Protein AF-A0A522PWB7-F1 (afdb_monomer)

Structure (mmCIF, N/CA/C/O backbone):
data_AF-A0A522PWB7-F1
#
_entry.id   AF-A0A522PWB7-F1
#
loop_
_atom_site.group_PDB
_atom_site.id
_atom_site.type_symbol
_atom_site.label_atom_id
_atom_site.label_alt_id
_atom_site.label_comp_id
_atom_site.label_asym_id
_atom_site.label_entity_id
_atom_site.label_seq_id
_atom_site.pdbx_PDB_ins_code
_atom_site.Cartn_x
_atom_site.Cartn_y
_atom_site.Cartn_z
_atom_site.occupancy
_atom_site.B_iso_or_equiv
_atom_site.auth_seq_id
_atom_site.auth_comp_id
_atom_site.auth_asym_id
_atom_site.auth_atom_id
_atom_site.pdbx_PDB_model_num
ATOM 1 N N . MET A 1 1 ? -4.210 -7.361 7.118 1.00 59.03 1 MET A N 1
ATOM 2 C CA . MET A 1 1 ? -5.211 -6.899 6.141 1.00 59.03 1 MET A CA 1
ATOM 3 C C . MET A 1 1 ? -4.557 -7.017 4.796 1.00 59.03 1 MET A C 1
ATOM 5 O O . MET A 1 1 ? -3.432 -6.540 4.659 1.00 59.03 1 MET A O 1
ATOM 9 N N . ASP A 1 2 ? -5.220 -7.710 3.886 1.00 84.50 2 ASP A N 1
ATOM 10 C CA . ASP A 1 2 ? -4.701 -7.915 2.546 1.00 84.50 2 ASP A CA 1
ATOM 11 C C . ASP A 1 2 ? -4.981 -6.632 1.763 1.00 84.50 2 ASP A C 1
ATOM 13 O O . ASP A 1 2 ? -6.065 -6.068 1.858 1.00 84.50 2 ASP A O 1
ATOM 17 N N . ASP A 1 3 ? -3.982 -6.113 1.066 1.00 91.62 3 ASP A N 1
ATOM 18 C CA . ASP A 1 3 ? -4.140 -4.975 0.170 1.00 91.62 3 ASP A CA 1
ATOM 19 C C . ASP A 1 3 ? -3.566 -5.400 -1.175 1.00 91.62 3 ASP A C 1
ATOM 21 O O . ASP A 1 3 ? -2.496 -6.013 -1.232 1.00 91.62 3 ASP A O 1
ATOM 25 N N . CYS A 1 4 ? -4.280 -5.096 -2.252 1.00 93.81 4 CYS A N 1
ATOM 26 C CA . CYS A 1 4 ? -3.905 -5.554 -3.580 1.00 93.81 4 CYS A CA 1
ATOM 27 C C . CYS A 1 4 ? -3.132 -4.461 -4.315 1.00 93.81 4 CYS A C 1
ATOM 29 O O . CYS A 1 4 ? -3.654 -3.362 -4.531 1.00 93.81 4 CYS A O 1
ATOM 31 N N . PHE A 1 5 ? -1.895 -4.761 -4.710 1.00 93.19 5 PHE A N 1
ATOM 32 C CA . PHE A 1 5 ? -1.037 -3.846 -5.466 1.00 93.19 5 PHE A CA 1
ATOM 33 C C . PHE A 1 5 ? 0.151 -4.593 -6.083 1.00 93.19 5 PHE A C 1
ATOM 35 O O . PHE A 1 5 ? 0.787 -5.353 -5.359 1.00 93.19 5 PHE A O 1
ATOM 42 N N . PRO A 1 6 ? 0.534 -4.374 -7.356 1.00 91.62 6 PRO A N 1
ATOM 43 C CA . PRO A 1 6 ? -0.010 -3.396 -8.302 1.00 91.62 6 PRO A CA 1
ATOM 44 C C . PRO A 1 6 ? -1.158 -3.948 -9.161 1.00 91.62 6 PRO A C 1
ATOM 46 O O . PRO A 1 6 ? -1.488 -3.373 -10.196 1.00 91.62 6 PRO A O 1
ATOM 49 N N . ASN A 1 7 ? -1.731 -5.091 -8.796 1.00 91.56 7 ASN A N 1
ATOM 50 C CA . ASN A 1 7 ? -2.787 -5.762 -9.542 1.00 91.56 7 ASN A CA 1
ATOM 51 C C . ASN A 1 7 ? -3.718 -6.526 -8.594 1.00 91.56 7 ASN A C 1
ATOM 53 O O . ASN A 1 7 ? -3.366 -6.786 -7.446 1.00 91.56 7 ASN A O 1
ATOM 57 N N . ILE A 1 8 ? -4.904 -6.881 -9.094 1.00 91.75 8 ILE A N 1
ATOM 58 C CA . ILE A 1 8 ? -5.906 -7.648 -8.337 1.00 91.75 8 ILE A CA 1
ATOM 59 C C . ILE A 1 8 ? -5.852 -9.126 -8.733 1.00 91.75 8 ILE A C 1
ATOM 61 O O . ILE A 1 8 ? -5.685 -9.996 -7.888 1.00 91.75 8 ILE A O 1
ATOM 65 N N . GLU A 1 9 ? -5.905 -9.409 -10.033 1.00 92.38 9 GLU A N 1
ATOM 66 C CA . GLU A 1 9 ? -5.875 -10.766 -10.588 1.00 92.38 9 GLU A CA 1
ATOM 67 C C . GLU A 1 9 ? -4.519 -11.076 -11.231 1.00 92.38 9 GLU A C 1
ATOM 69 O O . GLU A 1 9 ? -3.834 -10.144 -11.677 1.00 92.38 9 GLU A O 1
ATOM 74 N N . PRO A 1 10 ? -4.102 -12.356 -11.295 1.00 92.00 10 PRO A N 1
ATOM 75 C CA . PRO A 1 10 ? -2.886 -12.728 -11.995 1.00 92.00 10 PRO A CA 1
ATOM 76 C C . PRO A 1 10 ? -3.029 -12.439 -13.491 1.00 92.00 10 PRO A C 1
ATOM 78 O O . PRO A 1 10 ? -4.114 -12.500 -14.066 1.00 92.00 10 PRO A O 1
ATOM 81 N N . GLY A 1 11 ? -1.916 -12.155 -14.154 1.00 90.31 11 GLY A N 1
ATOM 82 C CA . GLY A 1 11 ? -1.949 -11.829 -15.575 1.00 90.31 11 GLY A CA 1
ATOM 83 C C . GLY A 1 11 ? -0.646 -11.237 -16.058 1.00 90.31 11 GLY A C 1
ATOM 84 O O . GLY A 1 11 ? 0.343 -11.232 -15.334 1.00 90.31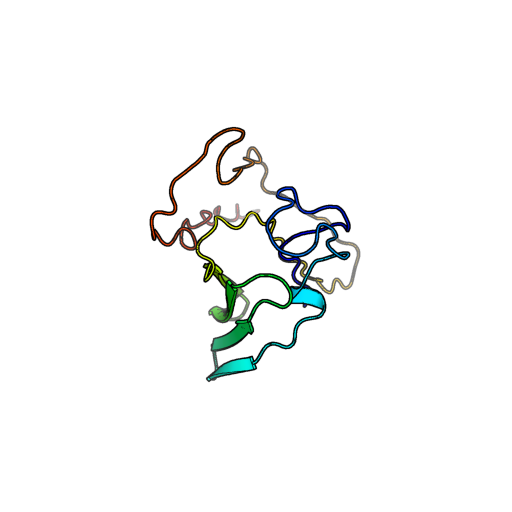 11 GLY A O 1
ATOM 85 N N . SER A 1 12 ? -0.629 -10.734 -17.285 1.00 88.38 12 SER A N 1
ATOM 86 C CA . SER A 1 12 ? 0.567 -10.095 -17.823 1.00 88.38 12 SER A CA 1
ATOM 87 C C . SER A 1 12 ? 0.614 -8.611 -17.514 1.00 88.38 12 SER A C 1
ATOM 89 O O . SER A 1 12 ? -0.387 -7.904 -17.620 1.00 88.38 12 SER A O 1
ATOM 91 N N . TYR A 1 13 ? 1.805 -8.132 -17.161 1.00 86.94 13 TYR A N 1
ATOM 92 C CA . TYR A 1 13 ? 2.047 -6.701 -17.061 1.00 86.94 13 TYR A CA 1
ATOM 93 C C . TYR A 1 13 ? 1.964 -6.068 -18.464 1.00 86.94 13 TYR A C 1
ATOM 95 O O . TYR A 1 13 ? 2.516 -6.642 -19.406 1.00 86.94 13 TYR A O 1
ATOM 103 N N . PRO A 1 14 ? 1.299 -4.910 -18.641 1.00 78.69 14 PRO A N 1
ATOM 104 C CA . PRO A 1 14 ? 1.030 -4.352 -19.968 1.00 78.69 14 PRO A CA 1
ATOM 105 C C . PRO A 1 14 ? 2.277 -3.845 -20.709 1.00 78.69 14 PRO A C 1
ATOM 107 O O . PRO A 1 14 ? 2.200 -3.615 -21.913 1.00 78.69 14 PRO A O 1
ATOM 110 N N . PHE A 1 15 ? 3.416 -3.671 -20.025 1.00 76.88 15 PHE A N 1
ATOM 111 C CA . PHE A 1 15 ? 4.671 -3.214 -20.630 1.00 76.88 15 PHE A CA 1
ATOM 112 C C . PHE A 1 15 ? 5.770 -4.282 -20.532 1.00 76.88 15 PHE A C 1
ATOM 114 O O . PHE A 1 15 ? 6.308 -4.489 -19.444 1.00 76.88 15 PHE A O 1
ATOM 121 N N . PRO A 1 16 ? 6.137 -4.940 -21.647 1.00 64.75 16 PRO A N 1
ATOM 122 C CA . PRO A 1 16 ? 7.082 -6.061 -21.646 1.00 64.75 16 PRO A CA 1
ATOM 123 C C . PRO A 1 16 ? 8.498 -5.714 -21.161 1.00 64.75 16 PRO A C 1
ATOM 125 O O . PRO A 1 16 ? 9.186 -6.584 -20.630 1.00 64.75 16 PRO A O 1
ATOM 128 N N . ASP A 1 17 ? 8.922 -4.457 -21.334 1.00 67.56 17 ASP A N 1
ATOM 129 C CA . ASP A 1 17 ? 10.288 -3.997 -21.036 1.00 67.56 17 ASP A CA 1
ATOM 130 C C . ASP A 1 17 ? 10.548 -3.800 -19.531 1.00 67.56 17 ASP A C 1
ATOM 132 O O . ASP A 1 17 ? 11.696 -3.782 -19.083 1.00 67.56 17 ASP A O 1
ATOM 136 N N . LEU A 1 18 ? 9.487 -3.683 -18.726 1.00 63.19 18 LEU A N 1
ATOM 137 C CA . LEU A 1 18 ? 9.577 -3.661 -17.269 1.00 63.19 18 LEU A CA 1
ATOM 138 C C . LEU A 1 18 ? 9.609 -5.110 -16.771 1.00 63.19 18 LEU A C 1
ATOM 140 O O . LEU A 1 18 ? 8.644 -5.851 -16.941 1.00 63.19 18 LEU A O 1
ATOM 144 N N . ARG A 1 19 ? 10.758 -5.515 -16.209 1.00 56.66 19 ARG A N 1
ATOM 145 C CA . ARG A 1 19 ? 11.106 -6.886 -15.782 1.00 56.66 19 ARG A CA 1
ATOM 146 C C . ARG A 1 19 ? 9.893 -7.757 -15.383 1.00 56.66 19 ARG A C 1
ATOM 148 O O . ARG A 1 19 ? 9.447 -7.723 -14.243 1.00 56.66 19 ARG A O 1
ATOM 155 N N . GLY A 1 20 ? 9.480 -8.656 -16.282 1.00 56.91 20 GLY A N 1
ATOM 156 C CA . GLY A 1 20 ? 8.749 -9.883 -15.939 1.00 56.91 20 GLY A CA 1
ATOM 157 C C . GLY A 1 20 ? 7.232 -9.823 -16.117 1.00 56.91 20 GLY A C 1
ATOM 158 O O . GLY A 1 20 ? 6.499 -9.659 -15.148 1.00 56.91 20 GLY A O 1
ATOM 159 N N . GLY A 1 21 ? 6.775 -10.076 -17.349 1.00 68.19 21 GLY A N 1
ATOM 160 C CA . GLY A 1 21 ? 5.381 -10.059 -17.815 1.00 68.19 21 GLY A CA 1
ATOM 161 C C . GLY A 1 21 ? 4.389 -11.047 -17.181 1.00 68.19 21 GLY A C 1
ATOM 162 O O . GLY A 1 21 ? 3.436 -11.420 -17.859 1.00 68.19 21 GLY A O 1
ATOM 163 N N . GLN A 1 22 ? 4.569 -11.453 -15.920 1.00 84.69 22 GLN A N 1
ATOM 164 C CA . GLN A 1 22 ? 3.557 -12.167 -15.147 1.00 84.69 22 GLN A CA 1
ATOM 165 C C . GLN A 1 22 ? 3.453 -11.629 -13.713 1.00 84.69 22 GLN A C 1
ATOM 167 O O . GLN A 1 22 ? 4.398 -11.673 -12.927 1.00 84.69 22 GLN A O 1
ATOM 172 N N . LEU A 1 23 ? 2.263 -11.137 -13.398 1.00 89.19 23 LEU A N 1
ATOM 173 C CA . LEU A 1 23 ? 1.789 -10.700 -12.100 1.00 89.19 23 LEU A CA 1
ATOM 174 C C . LEU A 1 23 ? 1.084 -11.868 -11.404 1.00 89.19 23 LEU A C 1
ATOM 176 O O . LEU A 1 23 ? 0.360 -12.635 -12.047 1.00 89.19 23 LEU A O 1
ATOM 180 N N . PHE A 1 24 ? 1.277 -11.994 -10.094 1.00 89.06 24 PHE A N 1
ATOM 181 C CA . PHE A 1 24 ? 0.572 -12.981 -9.273 1.00 89.06 24 PHE A CA 1
ATOM 182 C C . PHE A 1 24 ? -0.740 -12.420 -8.741 1.00 89.06 24 PHE A C 1
ATOM 184 O O . PHE A 1 24 ? -0.932 -11.208 -8.714 1.00 89.06 24 PHE A O 1
ATOM 191 N N . GLN A 1 25 ? -1.630 -13.304 -8.301 1.00 92.12 25 GLN A N 1
ATOM 192 C CA . GLN A 1 25 ? -2.896 -12.920 -7.686 1.00 92.12 25 GLN A CA 1
ATOM 193 C C . GLN A 1 25 ? -2.661 -11.938 -6.528 1.00 92.12 25 GLN A C 1
ATOM 195 O O . GLN A 1 25 ? -1.744 -12.135 -5.739 1.00 92.12 25 GLN A O 1
ATOM 200 N N . MET A 1 26 ? -3.455 -10.865 -6.469 1.00 92.50 26 MET A N 1
ATOM 201 C CA . MET A 1 26 ? -3.415 -9.797 -5.455 1.00 92.50 26 MET A CA 1
ATOM 202 C C . MET A 1 26 ? -2.096 -8.996 -5.357 1.00 92.50 26 MET A C 1
ATOM 204 O O . MET A 1 26 ? -1.973 -8.083 -4.541 1.00 92.50 26 MET A O 1
ATOM 208 N N . GLY A 1 27 ? -1.122 -9.269 -6.226 1.00 92.56 27 GLY A N 1
ATOM 209 C CA . GLY A 1 27 ? 0.109 -8.493 -6.338 1.00 92.56 27 GLY A CA 1
ATOM 210 C C . GLY A 1 27 ? 1.119 -8.725 -5.209 1.00 92.56 27 GLY A C 1
ATOM 211 O O . GLY A 1 27 ? 1.220 -9.801 -4.634 1.00 92.56 27 GLY A O 1
ATOM 212 N N . GLU A 1 28 ? 1.952 -7.723 -4.949 1.00 92.69 28 GLU A N 1
ATOM 213 C CA . GLU A 1 28 ? 3.125 -7.777 -4.076 1.00 92.69 28 GLU A CA 1
ATOM 214 C C . GLU A 1 28 ? 2.841 -7.417 -2.615 1.00 92.69 28 GLU A C 1
ATOM 216 O O . GLU A 1 28 ? 3.570 -7.871 -1.737 1.00 92.69 28 GLU A O 1
ATOM 221 N N . TRP A 1 29 ? 1.827 -6.595 -2.327 1.00 93.75 29 TRP A N 1
ATOM 222 C CA . TRP A 1 29 ? 1.572 -6.119 -0.956 1.00 93.75 29 TRP A CA 1
ATOM 223 C C . TRP A 1 29 ? 1.011 -7.204 -0.039 1.00 93.75 29 TRP A C 1
ATOM 225 O O . TRP A 1 29 ? 1.376 -7.240 1.133 1.00 93.75 29 TRP A O 1
ATOM 235 N N . VAL A 1 30 ? 0.181 -8.109 -0.567 1.00 90.62 30 VAL A N 1
ATOM 236 C CA . VAL A 1 30 ? -0.394 -9.226 0.203 1.00 90.62 30 VAL A CA 1
ATOM 237 C C . VAL A 1 30 ? 0.670 -10.227 0.678 1.00 90.62 30 VAL A C 1
ATOM 239 O O . VAL A 1 30 ? 0.542 -10.813 1.747 1.00 90.62 30 VAL A O 1
ATOM 242 N N . TYR A 1 31 ? 1.749 -10.399 -0.091 1.00 86.56 31 TYR A N 1
ATOM 243 C CA . TYR A 1 31 ? 2.863 -11.297 0.241 1.00 86.56 31 TYR A CA 1
ATOM 244 C C . TYR A 1 31 ? 4.079 -10.550 0.805 1.00 86.56 31 TYR A C 1
ATOM 246 O O . TYR A 1 31 ? 5.098 -11.162 1.129 1.00 86.56 31 TYR A O 1
ATOM 254 N N . GLY A 1 32 ? 3.990 -9.223 0.876 1.00 86.31 32 GLY A N 1
ATOM 255 C CA . GLY A 1 32 ? 5.062 -8.333 1.279 1.00 86.31 32 GLY A CA 1
ATOM 256 C C . GLY A 1 32 ? 5.217 -8.244 2.790 1.00 86.31 32 GLY A C 1
ATOM 257 O O . GLY A 1 32 ? 4.237 -8.171 3.529 1.00 86.31 32 GLY A O 1
ATOM 258 N N . ALA A 1 33 ? 6.465 -8.189 3.251 1.00 90.75 33 ALA A N 1
ATOM 259 C CA . ALA A 1 33 ? 6.755 -7.756 4.609 1.00 90.75 33 ALA A CA 1
ATOM 260 C C . ALA A 1 33 ? 6.744 -6.224 4.664 1.00 90.75 33 ALA A C 1
ATOM 262 O O . ALA A 1 33 ? 7.342 -5.561 3.815 1.00 90.75 33 ALA A O 1
ATOM 263 N N . TRP A 1 34 ? 6.070 -5.688 5.676 1.00 93.88 34 TRP A N 1
ATOM 264 C CA . TRP A 1 34 ? 6.008 -4.261 5.952 1.00 93.88 34 TRP A CA 1
ATOM 265 C C . TRP A 1 34 ? 6.813 -3.948 7.208 1.00 93.88 34 TRP A C 1
ATOM 267 O O . TRP A 1 34 ? 6.590 -4.553 8.259 1.00 93.88 34 TRP A O 1
ATOM 277 N N . ASP A 1 35 ? 7.709 -2.976 7.109 1.00 96.56 35 ASP A N 1
ATOM 278 C CA . ASP A 1 35 ? 8.513 -2.505 8.227 1.00 96.56 35 ASP A CA 1
ATOM 279 C C . ASP A 1 35 ? 7.785 -1.370 8.947 1.00 96.56 35 ASP A C 1
ATOM 281 O O . ASP A 1 35 ? 7.395 -0.378 8.330 1.00 96.56 35 ASP A O 1
ATOM 285 N N . ALA A 1 36 ? 7.620 -1.477 10.265 1.00 96.81 36 ALA A N 1
ATOM 286 C CA . ALA A 1 36 ? 7.084 -0.377 11.059 1.00 96.81 36 ALA A CA 1
ATOM 287 C C . ALA A 1 36 ? 8.132 0.738 11.173 1.00 96.81 36 ALA A C 1
ATOM 289 O O . ALA A 1 36 ? 9.100 0.624 11.925 1.00 96.81 36 ALA A O 1
ATOM 290 N N . SER A 1 37 ? 7.944 1.822 10.423 1.00 96.19 37 SER A N 1
ATOM 291 C CA . SER A 1 37 ? 8.839 2.981 10.448 1.00 96.19 37 SER A CA 1
ATOM 292 C C . SER A 1 37 ? 8.440 4.017 11.494 1.00 96.19 37 SER A C 1
ATOM 294 O O . SER A 1 37 ? 9.279 4.816 11.914 1.00 96.19 37 SER A O 1
ATOM 296 N N . GLN A 1 38 ? 7.180 3.997 11.941 1.00 95.12 38 GLN A N 1
ATOM 297 C CA . GLN A 1 38 ? 6.680 4.778 13.073 1.00 95.12 38 GLN A CA 1
ATOM 298 C C . GLN A 1 38 ? 5.613 3.983 13.826 1.00 95.12 38 GLN A C 1
ATOM 300 O O . GLN A 1 38 ? 4.749 3.365 13.205 1.00 95.12 38 GLN A O 1
ATOM 305 N N . ALA A 1 39 ? 5.645 4.040 15.156 1.00 95.75 39 ALA A N 1
ATOM 306 C CA . ALA A 1 39 ? 4.610 3.485 16.018 1.00 95.75 39 ALA A CA 1
ATOM 307 C C . ALA A 1 39 ? 4.415 4.407 17.227 1.00 95.75 39 ALA A C 1
ATOM 309 O O . ALA A 1 39 ? 5.358 4.662 17.975 1.00 95.75 39 ALA A O 1
ATOM 310 N N . GLY A 1 40 ? 3.201 4.919 17.385 1.00 94.88 40 GLY A N 1
ATOM 311 C CA . GLY A 1 40 ? 2.751 5.691 18.537 1.00 94.88 40 GLY A CA 1
ATOM 312 C C . GLY A 1 40 ? 1.311 5.327 18.889 1.00 94.88 40 GLY A C 1
ATOM 313 O O . GLY A 1 40 ? 0.719 4.459 18.249 1.00 94.88 40 GLY A O 1
ATOM 314 N N . ASP A 1 41 ? 0.752 6.005 19.888 1.00 93.94 41 ASP A N 1
ATOM 315 C CA . ASP A 1 41 ? -0.540 5.629 20.479 1.00 93.94 41 ASP A CA 1
ATOM 316 C C . ASP A 1 41 ? -1.706 5.676 19.475 1.00 93.94 41 ASP A C 1
ATOM 318 O O . ASP A 1 41 ? -2.579 4.813 19.492 1.00 93.94 41 ASP A O 1
ATOM 322 N N . GLU A 1 42 ? -1.695 6.648 18.558 1.00 95.25 42 GLU A N 1
ATOM 323 C CA . GLU A 1 42 ? -2.789 6.879 17.599 1.00 95.25 42 GLU A CA 1
ATOM 324 C C . GLU A 1 42 ? -2.368 6.680 16.140 1.00 95.25 42 GLU A C 1
ATOM 326 O O . GLU A 1 42 ? -3.178 6.835 15.227 1.00 95.25 42 GLU A O 1
ATOM 331 N N . THR A 1 43 ? -1.090 6.400 15.876 1.00 96.75 43 THR A N 1
ATOM 332 C CA . THR A 1 43 ? -0.563 6.332 14.508 1.00 96.75 43 THR A CA 1
ATOM 333 C C . THR A 1 43 ? 0.498 5.258 14.361 1.00 96.75 43 THR A C 1
ATOM 335 O O . THR A 1 43 ? 1.459 5.195 15.127 1.00 96.75 43 THR A O 1
ATOM 338 N N . VAL A 1 44 ? 0.367 4.465 13.299 1.00 97.88 44 VAL A N 1
ATOM 339 C CA . VAL A 1 44 ? 1.386 3.508 12.860 1.00 97.88 44 VAL A CA 1
ATOM 340 C C . VAL A 1 44 ? 1.678 3.751 11.386 1.00 97.88 44 VAL A C 1
ATOM 342 O O . VAL A 1 44 ? 0.761 3.769 10.567 1.00 97.88 44 VAL A O 1
ATOM 345 N N . ALA A 1 45 ? 2.951 3.930 11.039 1.00 97.38 45 ALA A N 1
ATOM 346 C CA . ALA A 1 45 ? 3.406 3.993 9.657 1.00 97.38 45 ALA A CA 1
ATOM 347 C C . ALA A 1 45 ? 4.212 2.741 9.321 1.00 97.38 45 ALA A C 1
ATOM 349 O O . ALA A 1 45 ? 5.130 2.355 10.046 1.00 97.38 45 ALA A O 1
ATOM 350 N N . LEU A 1 46 ? 3.845 2.132 8.204 1.00 96.94 46 LEU A N 1
ATOM 351 C CA . LEU A 1 46 ? 4.447 0.938 7.653 1.00 96.94 46 LEU A CA 1
ATOM 352 C C . LEU A 1 46 ? 5.056 1.272 6.297 1.00 96.94 46 LEU A C 1
ATOM 354 O O . LEU A 1 46 ? 4.398 1.910 5.477 1.00 96.94 46 LEU A O 1
ATOM 358 N N . ASP A 1 47 ? 6.264 0.793 6.045 1.00 96.88 47 ASP A N 1
ATOM 359 C CA . ASP A 1 47 ? 6.987 0.998 4.798 1.00 96.88 47 ASP A CA 1
ATOM 360 C C . ASP A 1 47 ? 7.333 -0.335 4.138 1.00 96.88 47 ASP A C 1
ATOM 362 O O . ASP A 1 47 ? 7.642 -1.318 4.808 1.00 96.88 47 ASP A O 1
ATOM 366 N N . GLN A 1 48 ? 7.305 -0.363 2.810 1.00 95.12 48 GLN A N 1
ATOM 367 C CA . GLN A 1 48 ? 7.718 -1.522 2.028 1.00 95.12 48 GLN A CA 1
ATOM 368 C C . GLN A 1 48 ? 8.370 -1.066 0.715 1.00 95.12 48 GLN A C 1
ATOM 370 O O . GLN A 1 48 ? 7.905 -0.133 0.055 1.00 95.12 48 GLN A O 1
ATOM 375 N N . LYS A 1 49 ? 9.437 -1.754 0.295 1.00 94.62 49 LYS A N 1
ATOM 376 C CA . LYS A 1 49 ? 9.970 -1.655 -1.074 1.00 94.62 49 LYS A CA 1
ATOM 377 C C . LYS A 1 49 ? 9.299 -2.684 -1.981 1.00 94.62 49 LYS A C 1
ATOM 379 O O . LYS A 1 49 ? 9.037 -3.805 -1.545 1.00 94.62 49 LYS A O 1
ATOM 384 N N . GLY A 1 50 ? 9.043 -2.304 -3.231 1.00 90.56 50 GLY A N 1
ATOM 385 C CA . GLY A 1 50 ? 8.537 -3.234 -4.238 1.00 90.56 50 GLY A CA 1
ATOM 386 C C . GLY A 1 50 ? 9.459 -4.440 -4.425 1.00 90.56 50 GLY A C 1
ATOM 387 O O . GLY A 1 50 ? 10.669 -4.365 -4.202 1.00 90.56 50 GLY A O 1
ATOM 388 N N . ILE A 1 51 ? 8.858 -5.576 -4.772 1.00 88.44 51 ILE A N 1
ATOM 389 C CA . ILE A 1 51 ? 9.543 -6.863 -4.908 1.00 88.44 51 ILE A CA 1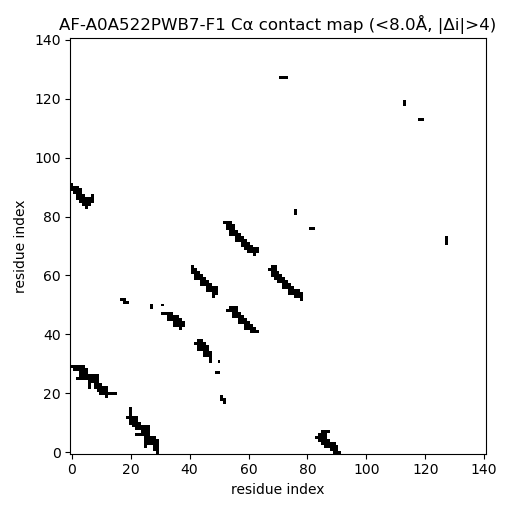
ATOM 390 C C . ILE A 1 51 ? 10.076 -7.016 -6.334 1.00 88.44 51 ILE A C 1
ATOM 392 O O . ILE A 1 51 ? 11.253 -7.321 -6.525 1.00 88.44 51 ILE A O 1
ATOM 396 N N . ARG A 1 52 ? 9.220 -6.828 -7.346 1.00 86.31 52 ARG A N 1
ATOM 397 C CA . ARG A 1 52 ? 9.588 -6.905 -8.772 1.00 86.31 52 ARG A CA 1
ATOM 398 C C . ARG A 1 52 ? 9.725 -5.532 -9.408 1.00 86.31 52 ARG A C 1
ATOM 400 O O . ARG A 1 52 ? 10.459 -5.395 -10.384 1.00 86.31 52 ARG A O 1
ATOM 407 N N . PHE A 1 53 ? 9.017 -4.544 -8.873 1.00 86.75 53 PHE A N 1
ATOM 408 C CA . PHE A 1 53 ? 9.006 -3.178 -9.378 1.00 86.75 53 PHE A CA 1
ATOM 409 C C . PHE A 1 53 ? 9.755 -2.243 -8.432 1.00 86.75 53 PHE A C 1
ATOM 411 O O . PHE A 1 53 ? 9.630 -2.344 -7.213 1.00 86.75 53 PHE A O 1
ATOM 418 N N . ASP A 1 54 ? 10.487 -1.285 -8.997 1.00 88.56 54 ASP A N 1
ATOM 419 C CA . ASP A 1 54 ? 11.207 -0.279 -8.221 1.00 88.56 54 ASP A CA 1
ATOM 420 C C . ASP A 1 54 ? 10.244 0.824 -7.762 1.00 88.56 54 ASP A C 1
ATOM 422 O O . ASP A 1 54 ? 10.098 1.874 -8.388 1.00 88.56 54 ASP A O 1
ATOM 426 N N . TYR A 1 55 ? 9.566 0.584 -6.643 1.00 90.38 55 TYR A N 1
ATOM 427 C CA . TYR A 1 55 ? 8.781 1.591 -5.937 1.00 90.38 55 TYR A CA 1
ATOM 428 C C . TYR A 1 55 ? 9.022 1.524 -4.427 1.00 90.38 55 TYR A C 1
ATOM 430 O O . TYR A 1 55 ? 9.501 0.529 -3.879 1.00 90.38 55 TYR A O 1
ATOM 438 N N . PHE A 1 56 ? 8.644 2.597 -3.741 1.00 93.75 56 PHE A N 1
ATOM 439 C CA . PHE A 1 56 ? 8.520 2.643 -2.291 1.00 93.75 56 PHE A CA 1
ATOM 440 C C . PHE A 1 56 ? 7.064 2.899 -1.917 1.00 93.75 56 PHE A C 1
ATOM 442 O O . PHE A 1 56 ? 6.460 3.839 -2.432 1.00 93.75 56 PHE A O 1
ATOM 449 N N . ALA A 1 57 ? 6.504 2.072 -1.044 1.00 94.62 57 ALA A N 1
ATOM 450 C CA . ALA A 1 57 ? 5.153 2.223 -0.532 1.00 94.62 57 ALA A CA 1
ATOM 451 C C . ALA A 1 57 ? 5.185 2.559 0.957 1.00 94.62 57 ALA A C 1
ATOM 453 O O . ALA A 1 57 ? 6.003 2.025 1.706 1.00 94.62 57 ALA A O 1
ATOM 454 N N . ARG A 1 58 ? 4.255 3.415 1.373 1.00 95.12 58 ARG A N 1
ATOM 455 C CA . ARG A 1 58 ? 3.950 3.689 2.772 1.00 95.12 58 ARG A CA 1
ATOM 456 C C . ARG A 1 58 ? 2.459 3.517 3.011 1.00 95.12 58 ARG A C 1
ATOM 458 O O . ARG A 1 58 ? 1.635 3.995 2.233 1.00 95.12 58 ARG A O 1
ATOM 465 N N . LYS A 1 59 ? 2.125 2.878 4.125 1.00 94.56 59 LYS A N 1
ATOM 466 C CA . LYS A 1 59 ? 0.769 2.736 4.643 1.00 94.56 59 LYS A CA 1
ATOM 467 C C . LYS A 1 59 ? 0.724 3.307 6.051 1.00 94.56 59 LYS A C 1
ATOM 469 O O . LYS A 1 59 ? 1.485 2.881 6.914 1.00 94.56 59 LYS A O 1
ATOM 474 N N . THR A 1 60 ? -0.138 4.285 6.286 1.00 95.75 60 THR A N 1
ATOM 475 C CA . THR A 1 60 ? -0.298 4.927 7.591 1.00 95.75 60 THR A CA 1
ATOM 476 C C . THR A 1 60 ? -1.694 4.665 8.122 1.00 95.75 60 THR A C 1
ATOM 478 O O . THR A 1 60 ? -2.677 5.010 7.475 1.00 95.75 60 THR A O 1
ATOM 481 N N . TYR A 1 61 ? -1.763 4.091 9.314 1.00 95.00 61 TYR A N 1
ATOM 482 C CA . TYR A 1 61 ? -2.983 3.945 10.094 1.00 95.00 61 TYR A CA 1
ATOM 483 C C . TYR A 1 61 ? -3.085 5.110 11.073 1.00 95.00 61 TYR A C 1
ATOM 485 O O . TYR A 1 61 ? -2.096 5.400 11.751 1.00 95.00 61 TYR A O 1
ATOM 493 N N . ARG A 1 62 ? -4.253 5.755 11.161 1.00 95.44 62 ARG A N 1
ATOM 494 C CA . ARG A 1 62 ? -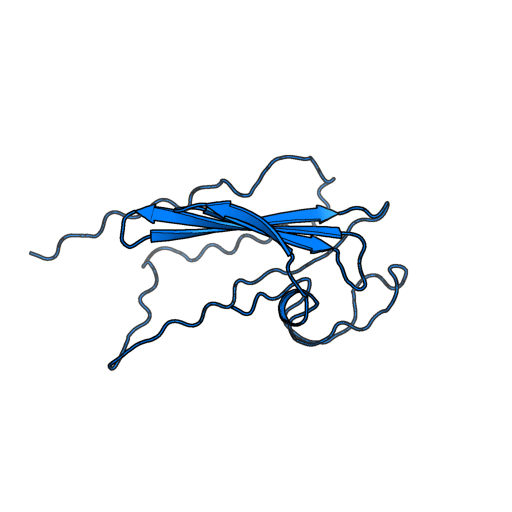4.545 6.789 12.166 1.00 95.44 62 ARG A CA 1
ATOM 495 C C . ARG A 1 62 ? -5.884 6.546 12.843 1.00 95.44 62 ARG A C 1
ATOM 497 O O . ARG A 1 62 ? -6.888 6.336 12.167 1.00 95.44 62 ARG A O 1
ATOM 504 N N . LEU A 1 63 ? -5.903 6.631 14.166 1.00 94.88 63 LEU A N 1
ATOM 505 C CA . LEU A 1 63 ? -7.133 6.732 14.944 1.00 94.88 63 LEU A CA 1
ATOM 506 C C . LEU A 1 63 ? -7.527 8.212 14.996 1.00 94.88 63 LEU A C 1
ATOM 508 O O . LEU A 1 63 ? -6.805 9.010 15.584 1.00 94.88 63 LEU A O 1
ATOM 512 N N . LEU A 1 64 ? -8.612 8.593 14.315 1.00 88.06 64 LEU A N 1
ATOM 513 C CA . LEU A 1 64 ? -9.048 9.999 14.241 1.00 88.06 64 L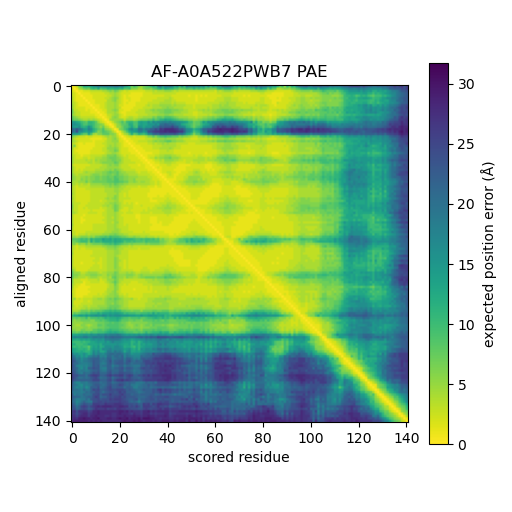EU A CA 1
ATOM 514 C C . LEU A 1 64 ? -10.118 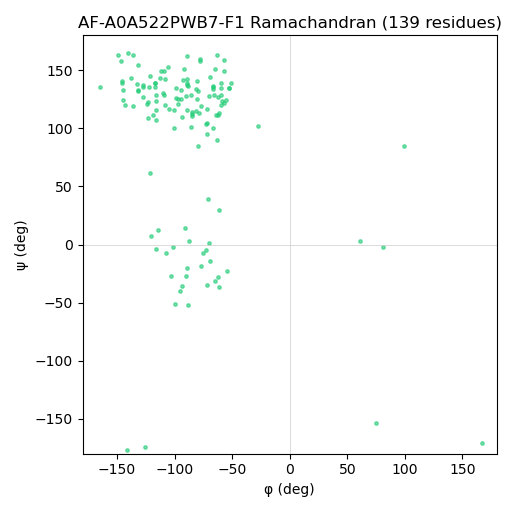10.333 15.289 1.00 88.06 64 LEU A C 1
ATOM 516 O O . LEU A 1 64 ? -10.108 11.409 15.878 1.00 88.06 64 LEU A O 1
ATOM 520 N N . GLU A 1 65 ? -11.046 9.402 15.499 1.00 87.75 65 GLU A N 1
ATOM 521 C CA . GLU A 1 65 ? -12.161 9.464 16.449 1.00 87.75 65 GLU A CA 1
ATOM 522 C C . GLU A 1 65 ? -12.313 8.055 17.076 1.00 87.75 65 GLU A C 1
ATOM 524 O O . GLU A 1 65 ? -11.745 7.102 16.531 1.00 87.75 65 GLU A O 1
ATOM 529 N N . PRO A 1 66 ? -13.051 7.866 18.192 1.00 87.56 66 PRO A N 1
ATOM 530 C CA . PRO A 1 66 ? -13.134 6.568 18.882 1.00 87.56 66 PRO A CA 1
ATOM 531 C C . PRO A 1 66 ? -13.573 5.376 18.013 1.00 87.56 66 PRO A C 1
ATOM 533 O O . PRO A 1 66 ? -13.285 4.231 18.354 1.00 87.56 66 PRO A O 1
ATOM 536 N N . ASP A 1 67 ? -14.264 5.635 16.906 1.00 89.19 67 ASP A N 1
ATOM 537 C CA . ASP A 1 67 ? -14.815 4.657 15.967 1.00 89.19 67 ASP A CA 1
ATOM 538 C C . ASP A 1 67 ? -14.278 4.812 14.532 1.00 89.19 67 ASP A C 1
ATOM 540 O O . ASP A 1 67 ? -14.744 4.134 13.616 1.00 89.19 67 ASP A O 1
ATOM 544 N N . THR A 1 68 ? -13.288 5.684 14.320 1.00 91.56 68 THR A N 1
ATOM 545 C CA . THR A 1 68 ? -12.790 6.021 12.983 1.00 91.56 68 THR A CA 1
ATOM 546 C C . THR A 1 68 ? -11.316 5.660 12.840 1.00 91.56 68 THR A C 1
ATOM 548 O O . THR A 1 68 ? -10.434 6.314 13.403 1.00 91.56 68 THR A O 1
ATOM 551 N N . LEU A 1 69 ? -11.053 4.648 12.010 1.00 91.38 69 LEU A N 1
ATOM 552 C CA . LEU A 1 69 ? -9.719 4.297 11.532 1.00 91.38 69 LEU A CA 1
ATOM 553 C C . LEU A 1 69 ? -9.520 4.841 10.114 1.00 91.38 69 LEU A C 1
ATOM 555 O O . LEU A 1 69 ? -10.171 4.397 9.170 1.00 91.38 69 LEU A O 1
ATOM 559 N N . GLU A 1 70 ? -8.579 5.765 9.956 1.00 92.62 70 GLU A N 1
ATOM 560 C CA . GLU A 1 70 ? -8.089 6.190 8.649 1.00 92.62 70 GLU A CA 1
ATOM 561 C C . GLU A 1 70 ? -6.923 5.301 8.219 1.00 92.62 70 GLU A C 1
ATOM 563 O O . GLU A 1 70 ? -6.014 5.010 9.002 1.00 92.62 70 GLU A O 1
ATOM 568 N N . ILE A 1 71 ? -6.929 4.906 6.946 1.00 92.94 71 ILE A N 1
ATOM 569 C CA . ILE A 1 71 ? -5.805 4.219 6.317 1.00 92.94 71 ILE A CA 1
ATOM 570 C C . ILE A 1 71 ? -5.382 5.028 5.097 1.00 92.94 71 ILE A C 1
ATOM 572 O O . ILE A 1 71 ? -6.087 5.078 4.090 1.00 92.94 71 ILE A O 1
ATOM 576 N N . GLN A 1 72 ? -4.221 5.667 5.198 1.00 92.75 72 GLN A N 1
ATOM 577 C CA . GLN A 1 72 ? -3.618 6.431 4.116 1.00 92.75 72 GLN A CA 1
ATOM 578 C C . G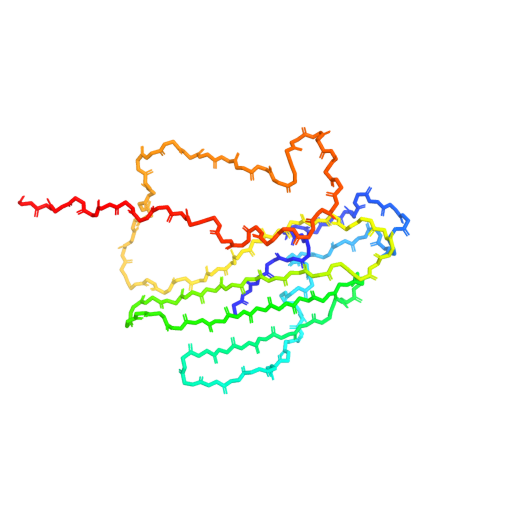LN A 1 72 ? -2.558 5.582 3.414 1.00 92.75 72 GLN A C 1
ATOM 580 O O . GLN A 1 72 ? -1.701 4.979 4.058 1.00 92.75 72 GLN A O 1
ATOM 585 N N . TYR A 1 73 ? -2.573 5.597 2.086 1.00 91.81 73 TYR A N 1
ATOM 586 C CA . TYR A 1 73 ? -1.598 4.903 1.250 1.00 91.81 73 TYR A CA 1
ATOM 587 C C . TYR A 1 73 ? -0.822 5.924 0.425 1.00 91.81 73 TYR A C 1
ATOM 589 O O . TYR A 1 73 ? -1.401 6.874 -0.104 1.00 91.81 73 TYR A O 1
ATOM 597 N N . SER A 1 74 ? 0.485 5.728 0.283 1.00 89.69 74 SER A N 1
ATOM 598 C CA . SER A 1 74 ? 1.297 6.471 -0.674 1.00 89.69 74 SER A CA 1
ATOM 599 C C . SER A 1 74 ? 2.283 5.550 -1.376 1.00 89.69 74 SER A C 1
ATOM 601 O O . SER A 1 74 ? 2.824 4.612 -0.791 1.00 89.69 74 SER A O 1
ATOM 603 N N . VAL A 1 75 ? 2.500 5.815 -2.662 1.00 90.50 75 VAL A N 1
ATOM 604 C CA . VAL A 1 75 ? 3.446 5.074 -3.495 1.00 90.50 75 VAL A CA 1
ATOM 605 C C . VAL A 1 75 ? 4.315 6.065 -4.240 1.00 90.50 75 VAL A C 1
ATOM 607 O O . VAL A 1 75 ? 3.824 7.011 -4.852 1.00 90.50 75 VAL A O 1
ATOM 610 N N . ARG A 1 76 ? 5.622 5.825 -4.210 1.00 89.31 76 ARG A N 1
ATOM 611 C CA . ARG A 1 76 ? 6.616 6.564 -4.973 1.00 89.31 76 ARG A CA 1
ATOM 612 C C . ARG A 1 76 ? 7.281 5.623 -5.965 1.00 89.31 76 ARG A C 1
ATOM 614 O O . ARG A 1 76 ? 7.981 4.702 -5.556 1.00 89.31 76 ARG A O 1
ATOM 621 N N . ASN A 1 77 ? 7.096 5.890 -7.254 1.00 86.44 77 ASN A N 1
ATOM 622 C CA . ASN A 1 77 ? 7.871 5.242 -8.307 1.00 86.44 77 ASN A CA 1
ATOM 623 C C . ASN A 1 77 ? 9.346 5.669 -8.195 1.00 86.44 77 ASN A C 1
ATOM 625 O O . ASN A 1 77 ? 9.632 6.864 -8.093 1.00 86.44 77 ASN A O 1
ATOM 629 N N . LEU A 1 78 ? 10.258 4.700 -8.171 1.00 87.94 78 LEU A N 1
ATOM 630 C CA . LEU A 1 78 ? 11.707 4.918 -8.121 1.00 87.94 78 LEU A CA 1
ATOM 631 C C . LEU A 1 78 ? 12.388 4.586 -9.454 1.00 87.94 78 LEU A C 1
ATOM 633 O O . LEU A 1 78 ? 13.578 4.854 -9.595 1.00 87.94 78 LEU A O 1
ATOM 637 N N . ALA A 1 79 ? 11.654 4.012 -10.408 1.00 83.50 79 ALA A N 1
ATOM 638 C CA . ALA A 1 79 ? 12.157 3.724 -11.740 1.00 83.50 79 ALA A CA 1
ATOM 639 C C . ALA A 1 79 ? 12.198 4.981 -12.623 1.00 83.50 79 ALA A C 1
ATOM 641 O O . ALA A 1 79 ? 11.412 5.915 -12.452 1.00 83.50 79 ALA A O 1
ATOM 642 N N . ASP A 1 80 ? 13.040 4.933 -13.656 1.00 80.50 80 ASP A N 1
ATOM 643 C CA . ASP A 1 80 ? 13.097 5.951 -14.716 1.00 80.50 80 ASP A CA 1
ATOM 644 C C . ASP A 1 80 ? 11.926 5.843 -15.714 1.00 80.50 80 ASP A C 1
ATOM 646 O O . ASP A 1 80 ? 11.750 6.697 -16.583 1.00 80.50 80 ASP A O 1
ATOM 650 N N . LEU A 1 81 ? 11.117 4.783 -15.604 1.00 76.50 81 LEU A N 1
ATOM 651 C CA . LEU A 1 81 ? 9.984 4.499 -16.482 1.00 76.50 81 LEU A CA 1
ATOM 652 C C . 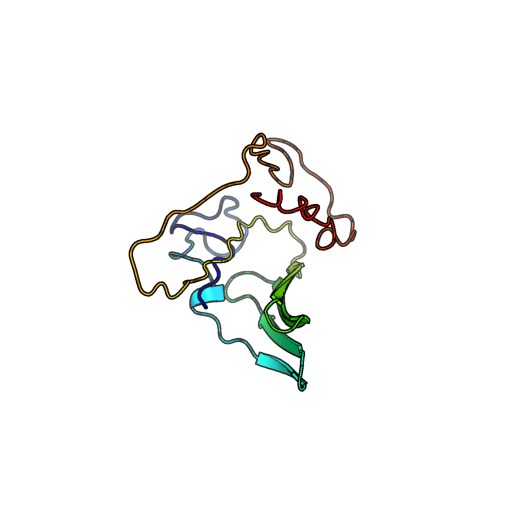LEU A 1 81 ? 8.645 4.637 -15.740 1.00 76.50 81 LEU A C 1
ATOM 654 O O . LEU A 1 81 ? 8.574 4.344 -14.543 1.00 76.50 81 LEU A O 1
ATOM 658 N N . PRO A 1 82 ? 7.556 5.028 -16.432 1.00 79.38 82 PRO A N 1
ATOM 659 C CA . PRO A 1 82 ? 6.225 5.079 -15.836 1.00 79.38 82 PRO A CA 1
ATOM 660 C C . PRO A 1 82 ? 5.759 3.714 -15.313 1.00 79.38 82 PRO A C 1
ATOM 662 O O . PRO A 1 82 ? 5.823 2.710 -16.021 1.00 79.38 82 PRO A O 1
ATOM 665 N N . PHE A 1 83 ? 5.207 3.703 -14.100 1.00 79.56 83 PHE A N 1
ATOM 666 C CA . PHE A 1 83 ? 4.655 2.511 -13.463 1.00 79.56 83 PHE A CA 1
ATOM 667 C C . PHE A 1 83 ? 3.122 2.539 -13.488 1.00 79.56 83 PHE A C 1
ATOM 669 O O . PHE A 1 83 ? 2.493 3.422 -12.905 1.00 79.56 83 PHE A O 1
ATOM 676 N N . ARG A 1 84 ? 2.506 1.576 -14.181 1.00 84.56 84 ARG A N 1
ATOM 677 C CA . ARG A 1 84 ? 1.053 1.336 -14.147 1.00 84.56 84 ARG A CA 1
ATOM 678 C C . ARG A 1 84 ? 0.713 0.387 -13.014 1.00 84.56 84 ARG A C 1
ATOM 680 O O . ARG A 1 84 ? 1.370 -0.643 -12.873 1.00 84.56 84 ARG A O 1
ATOM 687 N N . TYR A 1 85 ? -0.343 0.712 -12.283 1.00 87.31 85 TYR A N 1
ATOM 688 C CA . TYR A 1 85 ? -0.830 -0.094 -11.178 1.00 87.31 85 TYR A CA 1
ATOM 689 C C . TYR A 1 85 ? -2.351 -0.002 -11.061 1.00 87.31 85 TYR A C 1
ATOM 691 O O . TYR A 1 85 ? -2.978 0.960 -11.506 1.00 87.31 85 TYR A O 1
ATOM 699 N N . LEU A 1 86 ? -2.916 -1.016 -10.425 1.00 89.44 86 LEU A N 1
ATOM 700 C CA . LEU A 1 86 ? -4.200 -0.993 -9.752 1.00 89.44 86 LEU A CA 1
ATOM 701 C C . LEU A 1 86 ? -3.940 -1.059 -8.250 1.00 89.44 86 LEU A C 1
ATOM 703 O O . LEU A 1 86 ? -2.958 -1.651 -7.796 1.00 89.44 86 LEU A O 1
ATOM 707 N N . TRP A 1 87 ? -4.838 -0.450 -7.492 1.00 90.25 87 TRP A N 1
ATOM 708 C CA . TRP A 1 87 ? -4.842 -0.522 -6.043 1.00 90.25 87 TRP A CA 1
ATOM 709 C C . TRP A 1 87 ? -6.257 -0.824 -5.571 1.00 90.25 87 TRP A C 1
ATOM 711 O O . TRP A 1 87 ? -7.226 -0.270 -6.093 1.00 90.25 87 TRP A O 1
ATOM 721 N N . SER A 1 88 ? -6.362 -1.699 -4.581 1.00 88.56 88 SER A N 1
ATOM 722 C CA . SER A 1 88 ? -7.603 -1.949 -3.865 1.00 88.56 88 SER A CA 1
ATOM 723 C C . SER A 1 88 ? -7.271 -2.242 -2.412 1.00 88.56 88 SER A C 1
ATOM 725 O O . SER A 1 88 ? -6.483 -3.144 -2.121 1.00 88.56 88 SER A O 1
ATOM 727 N N . ALA A 1 89 ? -7.879 -1.476 -1.508 1.00 89.50 89 ALA A N 1
ATOM 728 C CA . ALA A 1 89 ? -7.993 -1.904 -0.124 1.00 89.50 89 ALA A CA 1
ATOM 729 C C . ALA A 1 89 ? -8.916 -3.128 -0.075 1.00 89.50 89 ALA A C 1
ATOM 731 O O . ALA A 1 89 ? -9.991 -3.101 -0.680 1.00 89.50 89 ALA A O 1
ATOM 732 N N . HIS A 1 90 ? -8.520 -4.172 0.654 1.00 89.25 90 HIS A N 1
ATOM 733 C CA . HIS A 1 90 ? -9.308 -5.401 0.778 1.00 89.25 90 HIS A CA 1
ATOM 734 C C . HIS A 1 90 ? -9.651 -5.699 2.256 1.00 89.25 90 HIS A C 1
ATOM 736 O O . HIS A 1 90 ? -9.225 -6.714 2.824 1.00 89.25 90 HIS A O 1
ATOM 742 N N . PRO A 1 91 ? -10.399 -4.791 2.925 1.00 88.25 91 PRO A N 1
ATOM 743 C CA . PRO A 1 91 ? -10.759 -4.954 4.325 1.00 88.25 91 PRO A CA 1
ATOM 744 C C . PRO A 1 91 ? -11.756 -6.098 4.517 1.00 88.25 91 PRO A C 1
ATOM 746 O O . PRO A 1 91 ? -12.669 -6.306 3.719 1.00 88.25 91 PRO A O 1
ATOM 749 N N . LEU A 1 92 ? -11.607 -6.801 5.636 1.00 87.88 92 LEU A N 1
ATOM 750 C CA . LEU A 1 92 ? -12.575 -7.780 6.114 1.00 87.88 92 LEU A CA 1
ATOM 751 C C . LEU A 1 92 ? -13.272 -7.204 7.343 1.00 87.88 92 LEU A C 1
ATOM 753 O O . LEU A 1 92 ? -12.621 -6.903 8.344 1.00 87.88 92 LEU A O 1
ATOM 757 N N . PHE A 1 93 ? -14.592 -7.064 7.265 1.00 86.62 93 PHE A N 1
ATOM 758 C CA . PHE A 1 93 ? -15.413 -6.590 8.373 1.00 86.62 93 PHE A CA 1
ATOM 759 C C . PHE A 1 93 ? -16.057 -7.775 9.086 1.00 86.62 93 PHE A C 1
ATOM 761 O O . PHE A 1 93 ? -16.728 -8.600 8.468 1.00 86.62 93 PHE A O 1
ATOM 768 N N . ALA A 1 94 ? -15.852 -7.856 10.400 1.00 89.88 94 ALA A N 1
ATOM 769 C CA . ALA A 1 94 ? -16.542 -8.830 11.228 1.00 89.88 94 ALA A CA 1
ATOM 770 C C . ALA A 1 94 ? -17.984 -8.363 11.469 1.00 89.88 94 ALA A C 1
ATOM 772 O O . ALA A 1 94 ? -18.213 -7.313 12.068 1.00 89.88 94 ALA A O 1
ATOM 773 N N . VAL A 1 95 ? -18.945 -9.168 11.026 1.00 88.56 95 VAL A N 1
ATOM 774 C CA . VAL A 1 95 ? -20.386 -8.949 11.199 1.00 88.56 95 VAL A CA 1
ATOM 775 C C . VAL A 1 95 ? -20.955 -10.086 12.047 1.00 88.56 95 VAL A C 1
ATOM 777 O O . VAL A 1 95 ? -20.518 -11.229 11.916 1.00 88.56 95 VAL A O 1
ATOM 780 N N . LYS A 1 96 ? -21.856 -9.771 12.984 1.00 85.62 96 LYS A N 1
ATOM 781 C CA . LYS A 1 96 ? -22.378 -10.754 13.954 1.00 85.62 96 LYS A CA 1
ATOM 782 C C . LYS A 1 96 ? -23.678 -11.414 13.507 1.00 85.62 96 LYS A C 1
ATOM 784 O O . LYS A 1 96 ? -23.860 -12.598 13.763 1.00 85.62 96 LYS A O 1
ATOM 789 N N . ASP A 1 97 ? -24.531 -10.652 12.839 1.00 91.31 97 ASP A N 1
ATOM 790 C CA . ASP A 1 97 ? -25.878 -11.048 12.441 1.00 91.31 97 ASP A CA 1
ATOM 791 C C . ASP A 1 97 ? -26.053 -10.860 10.926 1.00 91.31 97 ASP A C 1
ATOM 793 O O . ASP A 1 97 ? -25.100 -10.520 10.215 1.00 91.31 97 ASP A O 1
ATOM 797 N N . GLU A 1 98 ? -27.272 -11.075 10.428 1.00 91.69 98 GLU A N 1
ATOM 798 C CA . GLU A 1 98 ? -27.641 -10.660 9.074 1.00 91.69 98 GLU A CA 1
ATOM 799 C C . GLU A 1 98 ? -27.306 -9.177 8.874 1.00 91.69 98 GLU A C 1
ATOM 801 O O . GLU A 1 98 ? -27.565 -8.335 9.735 1.00 91.69 98 GLU A O 1
ATOM 806 N N . PHE A 1 99 ? -26.692 -8.865 7.737 1.00 90.38 99 PHE A N 1
ATOM 807 C CA . PHE A 1 99 ? -26.231 -7.524 7.418 1.00 90.38 99 PHE A CA 1
ATOM 808 C C . PHE A 1 99 ? -26.675 -7.132 6.013 1.00 90.38 99 PHE A C 1
ATOM 810 O O . PHE A 1 99 ? -26.863 -7.977 5.137 1.00 90.38 99 PHE A O 1
ATOM 817 N N . GLU A 1 100 ? -26.793 -5.828 5.799 1.00 91.00 100 GLU A N 1
ATOM 818 C CA . GLU A 1 100 ? -27.060 -5.220 4.503 1.00 91.00 100 GLU A CA 1
ATOM 819 C C . GLU A 1 100 ? -25.927 -4.245 4.177 1.00 91.00 100 GLU A C 1
ATOM 821 O O . GLU A 1 100 ? -25.499 -3.463 5.028 1.00 91.00 100 GLU A O 1
ATOM 826 N N . LEU A 1 101 ? -25.434 -4.283 2.937 1.00 85.19 101 LEU A N 1
ATOM 827 C CA . LEU A 1 101 ? -24.536 -3.255 2.425 1.00 85.19 101 LEU A CA 1
ATOM 828 C C . LEU A 1 101 ? -25.375 -2.106 1.863 1.00 85.19 101 LEU A C 1
ATOM 830 O O . LEU A 1 101 ? -25.872 -2.189 0.741 1.00 85.19 101 LEU A O 1
ATOM 834 N N . GLN A 1 102 ? -25.504 -1.030 2.633 1.00 85.12 102 GLN A N 1
ATOM 835 C CA . GLN A 1 102 ? -26.139 0.199 2.168 1.00 85.12 102 GLN A CA 1
ATOM 836 C C . GLN A 1 102 ? -25.090 1.100 1.522 1.00 85.12 102 GLN A C 1
ATOM 838 O O . GLN A 1 102 ? -24.148 1.556 2.170 1.00 85.12 102 GLN A O 1
ATOM 843 N N . LEU A 1 103 ? -25.247 1.338 0.224 1.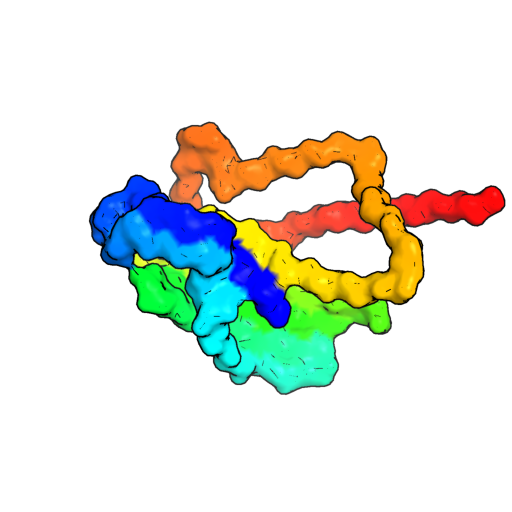00 82.50 103 LEU A N 1
ATOM 844 C CA . LEU A 1 103 ? -24.459 2.326 -0.503 1.00 82.50 103 LEU A CA 1
ATOM 845 C C . LEU A 1 103 ? -25.209 3.666 -0.487 1.00 82.50 103 LEU A C 1
ATOM 847 O O . LEU A 1 103 ? -26.440 3.662 -0.425 1.00 82.50 103 LEU A O 1
ATOM 851 N N . PRO A 1 104 ? -24.510 4.813 -0.543 1.00 80.25 104 PRO A N 1
ATOM 852 C CA . PRO A 1 104 ? -25.172 6.099 -0.734 1.00 80.25 104 PRO A CA 1
ATOM 853 C C . PRO A 1 104 ? -26.112 6.047 -1.947 1.00 80.25 104 PRO A C 1
ATOM 855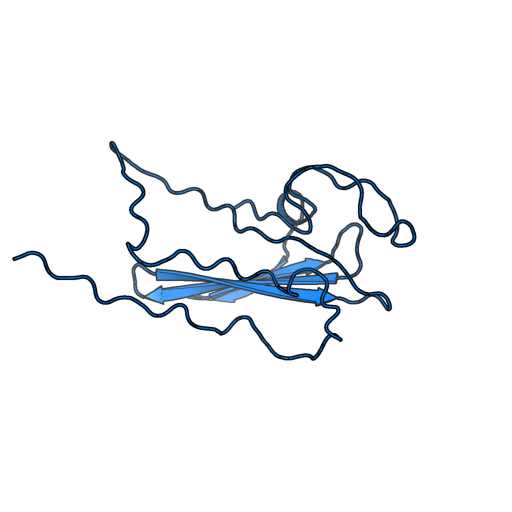 O O . PRO A 1 104 ? -25.746 5.498 -2.982 1.00 80.25 104 PRO A O 1
ATOM 858 N N . ASN A 1 105 ? -27.303 6.642 -1.830 1.00 74.88 105 ASN A N 1
ATOM 859 C CA . ASN A 1 105 ? -28.292 6.712 -2.921 1.00 74.88 105 ASN A CA 1
ATOM 860 C C . ASN A 1 105 ? -27.875 7.651 -4.069 1.00 74.88 105 ASN A C 1
ATOM 862 O O . ASN A 1 105 ? -28.636 7.847 -5.018 1.00 74.88 105 ASN A O 1
ATOM 866 N N . ASP A 1 106 ? -26.694 8.253 -3.962 1.00 72.38 106 ASP A N 1
ATOM 867 C CA . ASP A 1 106 ? -26.132 9.126 -4.975 1.00 72.38 106 ASP A CA 1
ATOM 868 C C . ASP A 1 106 ? -25.549 8.315 -6.138 1.00 72.38 106 ASP A C 1
ATOM 870 O O . ASP A 1 106 ? -25.232 7.127 -6.029 1.00 72.38 106 ASP A O 1
ATOM 874 N N . GLU A 1 107 ? -25.396 8.973 -7.281 1.00 75.00 107 GLU A N 1
ATOM 875 C CA . GLU A 1 107 ? -24.767 8.378 -8.451 1.00 75.00 107 GLU A CA 1
ATOM 876 C C . GLU A 1 107 ? -23.331 7.931 -8.116 1.00 75.00 107 GLU A C 1
ATOM 878 O O . GLU A 1 107 ? -22.490 8.717 -7.672 1.00 75.00 107 GLU A O 1
ATOM 883 N N . ILE A 1 108 ? -23.032 6.644 -8.323 1.00 64.69 108 ILE A N 1
ATOM 884 C CA . ILE A 1 108 ? -21.678 6.116 -8.134 1.00 64.69 108 ILE A CA 1
ATOM 885 C C . ILE A 1 108 ? -20.806 6.626 -9.282 1.00 64.69 108 ILE A C 1
ATOM 887 O O . ILE A 1 108 ? -20.855 6.119 -10.404 1.00 64.69 108 ILE A O 1
ATOM 891 N N . HIS A 1 109 ? -19.971 7.621 -8.997 1.00 61.19 109 HIS A N 1
ATOM 892 C CA . HIS A 1 109 ? -19.006 8.134 -9.960 1.00 61.19 109 HIS A CA 1
ATOM 893 C C . HIS A 1 109 ? -17.717 7.307 -9.939 1.00 61.19 109 HIS A C 1
ATOM 895 O O . HIS A 1 109 ? -16.941 7.338 -8.983 1.00 61.19 109 HIS A O 1
ATOM 901 N N . PHE A 1 110 ? -17.440 6.610 -11.038 1.00 58.22 110 PHE A N 1
ATOM 902 C CA . PHE A 1 110 ? -16.148 5.968 -11.251 1.00 58.22 110 PHE A CA 1
ATOM 903 C C . PHE A 1 110 ? -15.145 6.995 -11.770 1.00 58.22 110 PHE A C 1
ATOM 905 O O . PHE A 1 110 ? -15.269 7.493 -12.889 1.00 58.22 110 PHE A O 1
ATOM 912 N N . LYS A 1 111 ? -14.114 7.290 -10.976 1.00 53.91 111 LYS A N 1
ATOM 913 C CA . LYS A 1 111 ? -12.974 8.088 -11.430 1.00 53.91 111 LYS A CA 1
ATOM 914 C C . LYS A 1 111 ? -11.814 7.160 -11.766 1.00 53.91 111 LYS A C 1
ATOM 916 O O . LYS A 1 111 ? -11.095 6.707 -10.882 1.00 53.91 111 LYS A O 1
ATOM 921 N N . ALA A 1 112 ? -11.626 6.885 -13.053 1.00 48.50 112 ALA A N 1
ATOM 922 C CA . ALA A 1 112 ? -10.377 6.303 -13.523 1.00 48.50 112 ALA A CA 1
ATOM 923 C C . ALA A 1 112 ? -9.276 7.365 -13.408 1.00 48.50 112 ALA A C 1
ATOM 925 O O . ALA A 1 112 ? -9.448 8.490 -13.884 1.00 48.50 112 ALA A O 1
ATOM 926 N N . PHE A 1 113 ? -8.163 7.021 -12.760 1.00 47.91 113 PHE A N 1
ATOM 927 C CA . PHE A 1 113 ? -6.984 7.875 -12.736 1.00 47.91 113 PHE A CA 1
ATOM 928 C C . PHE A 1 113 ? -5.749 7.121 -13.253 1.00 47.91 113 PHE A C 1
ATOM 930 O O . PHE A 1 113 ? -5.369 6.106 -12.664 1.00 47.91 113 PHE A O 1
ATOM 937 N N . PRO A 1 114 ? -5.097 7.619 -14.320 1.00 50.09 114 PRO A N 1
ATOM 938 C CA . PRO A 1 114 ? -5.599 8.658 -15.227 1.00 50.09 114 PRO A CA 1
ATOM 939 C C . PRO A 1 114 ? -6.863 8.199 -15.982 1.00 50.09 114 PRO A C 1
ATOM 941 O O . PRO A 1 114 ? -7.169 7.005 -16.020 1.00 50.09 114 PRO A O 1
ATOM 944 N N . GLY A 1 115 ? -7.605 9.144 -16.568 1.00 46.41 115 GLY A N 1
ATOM 945 C CA . GLY A 1 115 ? -8.794 8.835 -17.367 1.00 46.41 115 GLY A CA 1
ATOM 946 C C . GLY A 1 115 ? -8.483 7.888 -18.541 1.00 46.41 115 GLY A C 1
ATOM 947 O O . GLY A 1 115 ? -7.324 7.778 -18.959 1.00 46.41 115 GLY A O 1
ATOM 948 N N . PRO A 1 116 ? -9.486 7.181 -19.097 1.00 45.69 116 PRO A N 1
ATOM 949 C CA . PRO A 1 116 ? -9.264 6.244 -20.195 1.00 45.69 116 PRO A CA 1
ATOM 950 C C . PRO A 1 116 ? -8.608 6.943 -21.394 1.00 45.69 116 PRO A C 1
ATOM 952 O O . PRO A 1 116 ? -9.154 7.898 -21.935 1.00 45.69 116 PRO A O 1
ATOM 955 N N . GLY A 1 117 ? -7.434 6.466 -21.814 1.00 46.84 117 GLY A N 1
ATOM 956 C CA . GLY A 1 117 ? -6.705 7.018 -22.963 1.00 46.84 117 GLY A CA 1
ATOM 957 C C . GLY A 1 117 ? -5.884 8.281 -22.681 1.00 46.84 117 GLY A C 1
ATOM 958 O O . GLY A 1 117 ? -5.163 8.729 -23.571 1.00 46.84 117 GLY A O 1
ATOM 959 N N . GLU A 1 118 ? -5.915 8.824 -21.462 1.00 40.94 118 GLU A N 1
ATOM 960 C CA . GLU A 1 118 ? -5.114 9.994 -21.107 1.00 40.94 118 GLU A CA 1
ATOM 961 C C . GLU A 1 118 ? -3.778 9.597 -20.466 1.00 40.94 118 GLU A C 1
ATOM 963 O O . GLU A 1 118 ? -3.699 8.872 -19.469 1.00 40.94 118 GLU A O 1
ATOM 968 N N . TYR A 1 119 ? -2.690 10.095 -21.051 1.00 45.06 119 TYR A N 1
ATOM 969 C CA . TYR A 1 119 ? -1.363 10.066 -20.450 1.00 45.06 119 TYR A CA 1
ATOM 970 C C . TYR A 1 119 ? -1.150 11.378 -19.698 1.00 45.06 119 TYR A C 1
ATOM 972 O O . TYR A 1 119 ? -0.999 12.428 -20.317 1.00 45.06 119 TYR A O 1
ATOM 980 N N . HIS A 1 120 ? -1.130 11.317 -18.368 1.00 45.12 120 HIS A N 1
ATOM 981 C CA . HIS A 1 120 ? -0.759 12.463 -17.543 1.00 45.12 120 HIS A CA 1
ATOM 982 C C . HIS A 1 120 ? 0.718 12.343 -17.159 1.00 45.12 120 HIS A C 1
ATOM 984 O O . HIS A 1 120 ? 1.108 11.305 -16.612 1.00 45.12 120 HIS A O 1
ATOM 990 N N . PRO A 1 121 ? 1.561 13.358 -17.435 1.00 39.66 121 PRO A N 1
ATOM 991 C CA . PRO A 1 121 ? 2.895 13.400 -16.855 1.00 39.66 121 PRO A CA 1
ATOM 992 C C . PRO A 1 121 ? 2.761 13.414 -15.328 1.00 39.66 121 PRO A C 1
ATOM 994 O O . PRO A 1 121 ? 1.873 14.066 -14.785 1.00 39.66 121 PRO A O 1
ATOM 997 N N . LEU A 1 122 ? 3.622 12.662 -14.641 1.00 43.84 122 LEU A N 1
ATOM 998 C CA . LEU A 1 122 ? 3.642 12.562 -13.181 1.00 43.84 122 LEU A CA 1
ATOM 999 C C . LEU A 1 122 ? 3.978 13.934 -12.576 1.00 43.84 122 LEU A C 1
ATOM 1001 O O . LEU A 1 122 ? 5.146 14.260 -12.373 1.00 43.84 122 LEU A O 1
ATOM 1005 N N . VAL A 1 123 ? 2.966 14.756 -12.307 1.00 40.69 123 VAL A N 1
ATOM 1006 C CA . VAL A 1 123 ? 3.119 15.951 -11.476 1.00 40.69 123 VAL A CA 1
ATOM 1007 C C . VAL A 1 123 ? 2.952 15.502 -10.028 1.00 40.69 123 VAL A C 1
ATOM 1009 O O . VAL A 1 123 ? 2.003 14.791 -9.708 1.00 40.69 123 VAL A O 1
ATOM 1012 N N . ALA A 1 124 ? 3.900 15.869 -9.166 1.00 41.53 124 ALA A N 1
ATOM 1013 C CA . ALA A 1 124 ? 3.992 15.458 -7.763 1.00 41.53 124 ALA A CA 1
ATOM 1014 C C . ALA A 1 124 ? 2.911 16.091 -6.857 1.00 41.53 124 ALA A C 1
ATOM 1016 O O . ALA A 1 124 ? 3.202 16.503 -5.735 1.00 41.53 124 ALA A O 1
ATOM 1017 N N . GLU A 1 125 ? 1.677 16.221 -7.341 1.00 47.62 125 GLU A N 1
ATOM 1018 C CA . GLU A 1 125 ? 0.555 16.657 -6.519 1.00 47.62 125 GLU A CA 1
ATOM 1019 C C . GLU A 1 125 ? 0.023 15.476 -5.704 1.00 47.62 125 GLU A C 1
ATOM 1021 O O . GLU A 1 125 ? -0.304 14.414 -6.234 1.00 47.62 125 GLU A O 1
ATOM 1026 N N . ASP A 1 126 ? -0.040 15.667 -4.386 1.00 45.56 126 ASP A N 1
ATOM 1027 C CA . ASP A 1 126 ? -0.646 14.730 -3.448 1.00 45.56 126 ASP A CA 1
ATOM 1028 C C . ASP A 1 126 ? -2.159 14.653 -3.696 1.00 45.56 126 ASP A C 1
ATOM 1030 O O . ASP A 1 126 ? -2.928 15.514 -3.266 1.00 45.56 126 ASP A O 1
ATOM 1034 N N . GLN A 1 127 ? -2.592 13.607 -4.398 1.00 47.62 127 GLN A N 1
ATOM 1035 C CA . GLN A 1 127 ? -4.009 13.361 -4.669 1.00 47.62 127 GLN A CA 1
ATOM 1036 C C . GLN A 1 127 ? -4.710 12.556 -3.561 1.00 47.62 127 GLN A C 1
ATOM 1038 O O . GLN A 1 127 ? -5.900 12.274 -3.682 1.00 47.62 127 GLN A O 1
ATOM 1043 N N . SER A 1 128 ? -4.020 12.216 -2.461 1.00 41.78 128 SER A N 1
ATOM 1044 C CA . SER A 1 128 ? -4.586 11.417 -1.356 1.00 41.78 128 SER A CA 1
ATOM 1045 C C . SER A 1 128 ? -5.600 12.174 -0.488 1.00 41.78 128 SER A C 1
ATOM 1047 O O . SER A 1 128 ? -6.202 11.592 0.409 1.00 41.78 128 SER A O 1
ATOM 1049 N N . ARG A 1 129 ? -5.801 13.474 -0.750 1.00 39.81 129 ARG A N 1
ATOM 1050 C CA . ARG A 1 129 ? -6.559 14.400 0.107 1.00 39.81 129 ARG A CA 1
ATOM 1051 C C . ARG A 1 129 ? -7.852 14.945 -0.496 1.00 39.81 129 ARG A C 1
ATOM 1053 O O . ARG A 1 129 ? -8.422 15.884 0.057 1.00 39.81 129 ARG A O 1
ATOM 1060 N N . VAL A 1 130 ? -8.349 14.384 -1.601 1.00 40.62 130 VAL A N 1
ATOM 1061 C CA . VAL A 1 130 ? -9.710 14.721 -2.052 1.00 40.62 130 VAL A CA 1
ATOM 1062 C C . VAL A 1 130 ? -10.693 14.071 -1.079 1.00 40.62 130 VAL A C 1
ATOM 1064 O O . VAL A 1 130 ? -10.994 12.886 -1.190 1.00 40.62 130 VAL A O 1
ATOM 1067 N N . ALA A 1 131 ? -11.140 14.840 -0.084 1.00 35.31 131 ALA A N 1
ATOM 1068 C CA . ALA A 1 131 ? -12.125 14.394 0.889 1.00 35.31 131 ALA A CA 1
ATOM 1069 C C . ALA A 1 131 ? -13.384 13.906 0.160 1.00 35.31 131 ALA A C 1
ATOM 1071 O O . ALA A 1 131 ? -13.982 14.656 -0.613 1.00 35.31 131 ALA A O 1
ATOM 1072 N N . ILE A 1 132 ? -13.793 12.664 0.420 1.00 41.50 132 ILE A N 1
ATOM 1073 C CA . ILE A 1 132 ? -15.153 12.224 0.111 1.00 41.50 132 ILE A CA 1
ATOM 1074 C C . ILE A 1 132 ? -16.046 12.937 1.137 1.00 41.50 132 ILE A C 1
ATOM 1076 O O . ILE A 1 132 ? -15.842 12.736 2.338 1.00 41.50 132 ILE A O 1
ATOM 1080 N N . PRO A 1 133 ? -16.966 13.824 0.720 1.00 34.38 133 PRO A N 1
ATOM 1081 C CA . PRO A 1 133 ? -17.784 14.562 1.670 1.00 34.38 133 PRO A CA 1
ATOM 1082 C C . PRO A 1 133 ? -18.594 13.587 2.536 1.00 34.38 133 PRO A C 1
ATOM 1084 O O . PRO A 1 133 ? -19.277 12.709 2.011 1.00 34.38 133 PRO A O 1
ATOM 1087 N N . ARG A 1 134 ? -18.525 13.741 3.869 1.00 34.06 134 ARG A N 1
ATOM 1088 C CA . ARG A 1 134 ? -19.442 13.058 4.796 1.00 34.06 134 ARG A CA 1
ATOM 1089 C C . ARG A 1 134 ? -20.856 13.555 4.473 1.00 34.06 134 ARG A C 1
ATOM 1091 O O . ARG A 1 134 ? -21.150 14.729 4.698 1.00 34.06 134 ARG A O 1
ATOM 1098 N N . LEU A 1 135 ? -21.718 12.695 3.929 1.00 37.75 135 LEU A N 1
ATOM 1099 C CA . LEU A 1 135 ? -23.141 13.015 3.819 1.00 37.75 135 LEU A CA 1
ATOM 1100 C C . LEU A 1 135 ? -23.729 13.086 5.237 1.00 37.75 135 LEU A C 1
ATOM 1102 O O . LEU A 1 135 ? -23.419 12.223 6.063 1.00 37.75 135 LEU A O 1
ATOM 1106 N N . PRO A 1 136 ? -24.550 14.099 5.558 1.00 32.66 136 PRO A N 1
ATOM 1107 C CA . PRO A 1 136 ? -25.233 14.142 6.840 1.00 32.66 136 PRO A CA 1
ATOM 1108 C C . PRO A 1 136 ? -26.162 12.929 6.952 1.00 32.66 136 PRO A C 1
ATOM 1110 O O . PRO A 1 136 ? -26.986 12.683 6.072 1.00 32.66 136 PRO A O 1
ATOM 1113 N N . VAL A 1 137 ? -26.028 12.173 8.044 1.00 40.28 137 VAL A N 1
ATOM 1114 C CA . VAL A 1 137 ? -26.957 11.091 8.385 1.00 40.28 137 VAL A CA 1
ATOM 1115 C C . VAL A 1 137 ? -28.334 11.724 8.571 1.00 40.28 137 VAL A C 1
ATOM 1117 O O . VAL A 1 137 ? -28.533 12.531 9.481 1.00 40.28 137 VAL A O 1
ATOM 1120 N N . ALA A 1 138 ? -29.278 11.410 7.684 1.00 38.59 138 ALA A N 1
ATOM 1121 C CA . ALA A 1 138 ? -30.658 11.839 7.843 1.00 38.59 138 ALA A CA 1
ATOM 1122 C C . ALA A 1 138 ? -31.215 11.184 9.114 1.00 38.59 138 ALA A C 1
ATOM 1124 O O . ALA A 1 138 ? -31.366 9.966 9.179 1.00 38.59 138 ALA A O 1
ATOM 1125 N N . GLY A 1 139 ? -31.473 11.991 10.144 1.00 37.72 139 GLY A N 1
ATOM 1126 C CA . GLY A 1 139 ? -32.110 11.526 11.369 1.00 37.72 139 GLY A CA 1
ATOM 1127 C C . GLY A 1 139 ? -33.490 10.958 11.052 1.00 37.72 139 GLY A C 1
ATOM 1128 O O . GLY A 1 139 ? -34.349 11.666 10.526 1.00 37.72 139 GLY A O 1
ATOM 1129 N N . HIS A 1 140 ? -33.699 9.682 11.357 1.00 39.00 140 HIS A N 1
ATOM 1130 C CA . HIS A 1 140 ? -35.034 9.104 11.383 1.00 39.00 140 HIS A CA 1
ATOM 1131 C C . HIS A 1 140 ? -35.711 9.510 12.697 1.00 39.00 140 HIS A C 1
ATOM 1133 O O . HIS A 1 140 ? -35.247 9.149 13.780 1.00 39.00 140 HIS A O 1
ATOM 1139 N N . VAL A 1 141 ? -36.758 10.330 12.564 1.00 38.44 141 VAL A N 1
ATOM 1140 C CA . VAL A 1 141 ? -37.791 10.586 13.582 1.00 38.44 141 VAL A CA 1
ATOM 1141 C C . VAL A 1 141 ? -38.778 9.429 13.571 1.00 38.44 141 VAL A C 1
ATOM 1143 O O . VAL A 1 141 ? -39.113 8.981 12.450 1.00 38.44 141 VAL A O 1
#

Solvent-accessible surface area (backbone atoms only — not comparable to full-atom values): 9339 Å² total; per-residue (Å²): 128,50,36,24,27,53,28,62,63,55,45,64,50,95,51,71,88,56,77,62,51,65,45,51,63,28,29,52,52,57,79,47,77,67,45,77,80,40,79,56,98,50,38,38,32,32,36,34,69,50,87,81,50,61,32,43,37,39,41,35,41,34,59,80,51,102,89,39,77,46,77,49,72,49,76,44,80,69,52,100,61,92,83,86,68,43,78,45,84,50,83,83,81,93,74,92,65,95,82,78,91,83,70,77,93,61,85,86,79,84,79,59,83,65,46,92,92,53,85,72,79,90,66,94,68,82,74,86,70,74,75,77,77,81,75,80,79,79,79,83,128

pLDDT: mean 77.25, std 20.55, range [32.66, 97.88]

Mean predicted aligned error: 10.47 Å

Foldseek 3Di:
DQKAPQDADWFFDPDPVQPDGIAHHSGDRRVFDWDFPDDDDFKTKTWGAHDSFGKIKIWMWGDPDPPDIDIFIDMGHPDPDDDHGDIDDDDDDDDDDDDDDDDPPDDDDDCDVVDVPDDDDDDPDDPRPPDPDDDPDDDDD

Secondary structure (DSSP, 8-state):
-EEEBS-SS-B--S-TTSS-S-BPTTBTTSS---EEEEE-SSEEEEEEE-SSS-EEEEEEEEEEETTEEEEEEEEEE-SSS------EEE------S-------SS------SSPTT---------GGG-PPP--------

Radius of gyration: 17.9 Å; Cα contacts (8 Å, |Δi|>4): 190; chains: 1; bounding box: 51×30×43 Å

Sequence (141 aa):
MDDCFPNIEPGSYPFPDLRGGQLFQMGEWVYGAWDASQAGDETVALDQKGIRFDYFARKTYRLLEPDTLEIQYSVRNLADLPFRYLWSAHPLFAVKDEFELQLPNDEIHFKAFPGPGEYHPLVAEDQSRVAIPRLPVAGHV

Nearest PDB structures (foldseek):
  7jhh-assembly1_A  TM=5.027E-01  e=2.934E-01  Homo sapiens
  6c9g-assembly1_A  TM=4.798E-01  e=3.465E-01  Homo sapiens
  8chu-assembly1_B  TM=5.708E-01  e=2.287E+00  Homo sapiens
  4nck-assembly1_A  TM=4.033E-01  e=9.948E-01  Pyrococcus furiosus DSM 3638
  6q0w-assembly1_B  TM=5.728E-01  e=7.337E+00  Homo sapiens